Protein AF-A0A183U3I0-F1 (afdb_monomer_lite)

pLDDT: mean 79.1, std 19.17, range [33.31, 98.0]

InterPro domains:
  IPR000560 Histidine phosphatase superfamily, clade-2 [PF00328] (131-152)
  IPR013651 ATP-grasp fold, RimK-type [PF08443] (32-86)
  IPR029033 Histidine phosphatase superfamily [SSF53254] (94-150)
  IPR033379 Histidine acid phosphatase active site [PS00616] (132-146)
  IPR037446 Histidine acid phosphatase, VIP1 family [PTHR12750] (1-153)

Foldseek 3Di:
DKAAALQDDWDKDFDDCVPPVDFDADPVRDGDIHGDDDDPVVSNVSNCLCVVVVANTWDWDWDCDPNDIDTDGTQGHDDDDPDPVRVVVNCVSVVLVVCVVCCVVQVDPDDNDDDPPDDDDDDDDDDDHDDDPDDDDDDDDPDDPPPPPDDDDDDD

Sequence (156 aa):
VYAVGPYYAHAEARKAPGLDGKVERDSHGKEVRYPVILSSKEKTIARKVVIAFGQTVCGFDLLRANGKSYVCDVNGFSFVKTSTKYYEDTAKILGNTILRRLASSMSIPWQIPYQDDDPPLVSTPSGKVMELRCVLAVIRHGDRTPKQKMKVLFNF

Radius of gyration: 19.84 Å; chains: 1; bounding box: 54×40×44 Å

Structure (mmCIF, N/CA/C/O backbone):
data_AF-A0A183U3I0-F1
#
_entry.id   AF-A0A183U3I0-F1
#
loop_
_atom_site.group_PDB
_atom_site.id
_atom_site.type_symbol
_atom_site.label_atom_id
_atom_site.label_alt_id
_atom_site.label_comp_id
_atom_site.label_asym_id
_atom_site.label_entity_id
_atom_site.label_seq_id
_atom_site.pdbx_PDB_ins_code
_atom_site.Cartn_x
_atom_site.Cartn_y
_atom_site.Cartn_z
_atom_site.occupancy
_atom_site.B_iso_or_equiv
_atom_site.auth_seq_id
_atom_site.auth_comp_id
_atom_site.auth_asym_id
_atom_site.auth_atom_id
_atom_site.pdbx_PDB_model_num
ATOM 1 N N . VAL A 1 1 ? -4.677 -0.101 5.153 1.00 97.25 1 VAL A N 1
ATOM 2 C CA . VAL A 1 1 ? -3.386 -0.715 4.755 1.00 97.25 1 VAL A CA 1
ATOM 3 C C . VAL A 1 1 ? -3.079 -0.304 3.328 1.00 97.25 1 VAL A C 1
ATOM 5 O O . VAL A 1 1 ? -4.007 -0.216 2.536 1.00 97.25 1 VAL A O 1
ATOM 8 N N . TYR A 1 2 ? -1.817 -0.021 3.019 1.00 98.00 2 TYR A N 1
ATOM 9 C CA . TYR A 1 2 ? -1.336 0.457 1.724 1.00 98.00 2 TYR A CA 1
ATOM 10 C C . TYR A 1 2 ? -0.149 -0.405 1.291 1.00 98.00 2 TYR A C 1
ATOM 12 O O . TYR A 1 2 ? 0.962 -0.230 1.791 1.00 98.00 2 TYR A O 1
ATOM 20 N N . ALA A 1 3 ? -0.399 -1.368 0.410 1.00 97.56 3 ALA A N 1
ATOM 21 C CA . ALA A 1 3 ? 0.606 -2.296 -0.091 1.00 97.56 3 ALA A CA 1
ATOM 22 C C . ALA A 1 3 ? 1.258 -1.791 -1.385 1.00 97.56 3 ALA A C 1
ATOM 24 O O . ALA A 1 3 ? 0.604 -1.126 -2.195 1.00 97.56 3 ALA A O 1
ATOM 25 N N . VAL A 1 4 ? 2.540 -2.121 -1.564 1.00 97.12 4 VAL A N 1
ATOM 26 C CA . VAL A 1 4 ? 3.321 -1.853 -2.782 1.00 97.12 4 VAL A CA 1
ATOM 27 C C . VAL A 1 4 ? 4.116 -3.110 -3.125 1.00 97.12 4 VAL A C 1
ATOM 29 O O . VAL A 1 4 ? 5.152 -3.403 -2.539 1.00 97.12 4 VAL A O 1
ATOM 32 N N . GLY A 1 5 ? 3.600 -3.896 -4.059 1.00 94.06 5 GLY A N 1
ATOM 33 C CA . GLY A 1 5 ? 4.039 -5.266 -4.270 1.00 94.06 5 GLY A CA 1
ATOM 34 C C . GLY A 1 5 ? 3.620 -6.198 -3.120 1.00 94.06 5 GLY A C 1
ATOM 35 O O . GLY A 1 5 ? 2.992 -5.778 -2.147 1.00 94.06 5 GLY A O 1
ATOM 36 N N . PRO A 1 6 ? 3.938 -7.496 -3.232 1.00 91.62 6 PRO A N 1
ATOM 37 C CA . PRO A 1 6 ? 3.461 -8.515 -2.296 1.00 91.62 6 PRO A CA 1
ATOM 38 C C . PRO A 1 6 ? 4.143 -8.497 -0.918 1.00 91.62 6 PRO A C 1
ATOM 40 O O . PRO A 1 6 ? 3.640 -9.151 -0.005 1.00 91.62 6 PRO A O 1
ATOM 43 N N . TYR A 1 7 ? 5.264 -7.785 -0.759 1.00 90.94 7 TYR A N 1
ATOM 44 C CA . TYR A 1 7 ? 6.128 -7.874 0.431 1.00 90.94 7 TYR A CA 1
ATOM 45 C C . TYR A 1 7 ? 6.260 -6.566 1.221 1.00 90.94 7 TYR A C 1
ATOM 47 O O . TYR A 1 7 ? 6.804 -6.564 2.322 1.00 90.94 7 TYR A O 1
ATOM 55 N N . TYR A 1 8 ? 5.708 -5.461 0.716 1.00 95.31 8 TYR A N 1
ATOM 56 C CA . TYR A 1 8 ? 5.683 -4.185 1.425 1.00 95.31 8 TYR A CA 1
ATOM 57 C C . TYR A 1 8 ? 4.250 -3.753 1.715 1.00 95.31 8 TYR A C 1
ATOM 59 O O . TYR A 1 8 ? 3.397 -3.736 0.825 1.00 95.31 8 TYR A O 1
ATOM 67 N N . ALA A 1 9 ? 3.993 -3.359 2.961 1.00 95.50 9 ALA A N 1
ATOM 68 C CA . ALA A 1 9 ? 2.724 -2.778 3.367 1.00 95.50 9 ALA A CA 1
ATOM 69 C C . ALA A 1 9 ? 2.917 -1.760 4.494 1.00 95.50 9 ALA A C 1
ATOM 71 O O . ALA A 1 9 ? 3.453 -2.082 5.554 1.00 95.50 9 ALA A O 1
ATOM 72 N N . HIS A 1 10 ? 2.407 -0.550 4.275 1.00 96.38 10 HIS A N 1
ATOM 73 C CA . HIS A 1 10 ? 2.279 0.492 5.291 1.00 96.38 10 HIS A CA 1
ATOM 74 C C . HIS A 1 10 ? 0.875 0.460 5.895 1.00 96.38 10 HIS A C 1
ATOM 76 O O . HIS A 1 10 ? -0.117 0.264 5.183 1.00 96.38 10 HIS A O 1
ATOM 82 N N . ALA A 1 11 ? 0.753 0.657 7.205 1.00 96.38 11 ALA A N 1
ATOM 83 C CA . ALA A 1 11 ? -0.540 0.656 7.873 1.00 96.38 11 ALA A CA 1
ATOM 84 C C . ALA A 1 11 ? -0.693 1.841 8.824 1.00 96.38 11 ALA A C 1
ATOM 86 O O . ALA A 1 11 ? 0.207 2.202 9.577 1.00 96.38 11 ALA A O 1
ATOM 87 N N . GLU A 1 12 ? -1.885 2.422 8.774 1.00 95.62 12 GLU A N 1
ATOM 88 C CA . GLU A 1 12 ? -2.321 3.523 9.619 1.00 95.62 12 GLU A CA 1
ATOM 89 C C . GLU A 1 12 ? -3.729 3.187 10.108 1.00 95.62 12 GLU A C 1
ATOM 91 O O . GLU A 1 12 ? -4.557 2.707 9.324 1.00 95.62 12 GLU A O 1
ATOM 96 N N . ALA A 1 13 ? -3.997 3.425 11.386 1.00 93.25 13 ALA A N 1
ATOM 97 C CA . ALA A 1 13 ? -5.329 3.369 11.963 1.00 93.25 13 ALA A CA 1
ATOM 98 C C . ALA A 1 13 ? -5.962 4.760 11.951 1.00 93.25 13 ALA A C 1
ATOM 100 O O . ALA A 1 13 ? -5.277 5.776 12.051 1.00 93.25 13 ALA A O 1
ATOM 101 N N . ARG A 1 14 ? -7.288 4.782 11.876 1.00 91.25 14 ARG A N 1
ATOM 102 C CA . ARG A 1 14 ? -8.128 5.967 12.058 1.00 91.25 14 ARG A CA 1
ATOM 103 C C . ARG A 1 14 ? -9.304 5.594 12.948 1.00 91.25 14 ARG A C 1
ATOM 105 O O . ARG A 1 14 ? -9.679 4.419 12.999 1.00 91.25 14 ARG A O 1
ATOM 112 N N . LYS A 1 15 ? -9.910 6.584 13.601 1.00 85.38 15 LYS A N 1
ATOM 113 C CA . LYS A 1 15 ? -11.150 6.383 14.354 1.00 85.38 15 LYS A CA 1
ATOM 114 C C . LYS A 1 15 ? -12.240 5.823 13.434 1.00 85.38 15 LYS A C 1
ATOM 116 O O . LYS A 1 15 ? -12.440 6.312 12.319 1.00 85.38 15 LYS A O 1
ATOM 121 N N . ALA A 1 16 ? -12.935 4.784 13.892 1.00 80.56 16 ALA A N 1
ATOM 122 C CA . ALA A 1 16 ? -14.031 4.193 13.138 1.00 80.56 16 ALA A CA 1
ATOM 123 C C . ALA A 1 16 ? -15.208 5.188 13.055 1.00 80.56 16 ALA A C 1
ATOM 125 O O . ALA A 1 16 ? -15.657 5.677 14.092 1.00 80.56 16 ALA A O 1
ATOM 126 N N . PRO A 1 17 ? -15.754 5.471 11.857 1.00 72.50 17 PRO A N 1
ATOM 127 C CA . PRO A 1 17 ? -16.841 6.440 11.705 1.00 72.50 17 PRO A CA 1
ATOM 128 C C . PRO A 1 17 ? -18.161 5.973 12.336 1.00 72.50 17 PRO A C 1
ATOM 130 O O . PRO A 1 17 ? -19.006 6.804 12.643 1.00 72.50 17 PRO A O 1
ATOM 133 N N . GLY A 1 18 ? -18.342 4.664 12.542 1.00 65.94 18 GLY A N 1
ATOM 134 C CA . GLY A 1 18 ? -19.574 4.088 13.092 1.00 65.94 18 GLY A CA 1
ATOM 135 C C . GLY A 1 18 ? -19.779 4.284 14.597 1.00 65.94 18 GLY A C 1
ATOM 136 O O . GLY A 1 18 ? -20.814 3.863 15.095 1.00 65.94 18 GLY A O 1
ATOM 137 N N . LEU A 1 19 ? -18.820 4.878 15.321 1.00 66.25 19 LEU A N 1
ATOM 138 C CA . LEU A 1 19 ? -18.946 5.070 16.770 1.00 66.25 19 LEU A CA 1
ATOM 139 C C . LEU A 1 19 ? -19.812 6.292 17.114 1.00 66.25 19 LEU A C 1
ATOM 141 O O . LEU A 1 19 ? -20.727 6.197 17.920 1.00 66.25 19 LEU A O 1
ATOM 145 N N . ASP A 1 20 ? -19.518 7.436 16.496 1.00 75.19 20 ASP A N 1
ATOM 146 C CA . ASP A 1 20 ? -20.191 8.714 16.766 1.00 75.19 20 ASP A CA 1
ATOM 147 C C . ASP A 1 20 ? -20.347 9.603 15.518 1.00 75.19 20 ASP A C 1
ATOM 149 O O . ASP A 1 20 ? -20.774 10.750 15.617 1.00 75.19 20 ASP A O 1
ATOM 153 N N . GLY A 1 21 ? -19.955 9.116 14.333 1.00 76.94 21 GLY A N 1
ATOM 154 C CA . GLY A 1 21 ? -19.974 9.890 13.088 1.00 76.94 21 GLY A CA 1
ATOM 155 C C . GLY A 1 21 ? -18.960 11.042 13.026 1.00 76.94 21 GLY A C 1
ATOM 156 O O . GLY A 1 21 ? -18.852 11.700 11.987 1.00 76.94 21 GLY A O 1
ATOM 157 N N . LYS A 1 22 ? -18.182 11.289 14.089 1.00 79.88 22 LYS A N 1
ATOM 158 C CA . LYS A 1 22 ? -17.280 12.438 14.195 1.00 79.88 22 LYS A CA 1
ATOM 159 C C . LYS A 1 22 ? -15.863 12.048 13.794 1.00 79.88 22 LYS A C 1
ATOM 161 O O . LYS A 1 22 ? -15.162 11.318 14.496 1.00 79.88 22 LYS A O 1
ATOM 166 N N . VAL A 1 23 ? -15.422 12.595 12.661 1.00 83.56 23 VAL A N 1
ATOM 167 C CA . VAL A 1 23 ? -14.031 12.480 12.208 1.00 83.56 23 VAL A CA 1
ATOM 168 C C . VAL A 1 23 ? -13.142 13.290 13.142 1.00 83.56 23 VAL A C 1
ATOM 170 O O . VAL A 1 23 ? -13.300 14.505 13.255 1.00 83.56 23 VAL A O 1
ATOM 173 N N . GLU A 1 24 ? -12.200 12.613 13.784 1.00 85.31 24 GLU A N 1
ATOM 174 C CA . GLU A 1 24 ? -11.180 13.258 14.598 1.00 85.31 24 GLU A CA 1
ATOM 175 C C . GLU A 1 24 ? -10.189 13.997 13.698 1.00 85.31 24 GLU A C 1
ATOM 177 O O . GLU A 1 24 ? -9.707 13.443 12.702 1.00 85.31 24 GLU A O 1
ATOM 182 N N . ARG A 1 25 ? -9.932 15.269 14.015 1.00 89.06 25 ARG A N 1
ATOM 183 C CA . ARG A 1 25 ? -9.064 16.142 13.226 1.00 89.06 25 ARG A CA 1
ATOM 184 C C . ARG A 1 25 ? -7.982 16.771 14.088 1.00 89.06 25 ARG A C 1
ATOM 186 O O . ARG A 1 25 ? -8.244 17.107 15.238 1.00 89.06 25 ARG A O 1
ATOM 193 N N . ASP A 1 26 ? -6.797 16.929 13.511 1.00 88.31 26 ASP A N 1
ATOM 194 C CA . ASP A 1 26 ? -5.701 17.676 14.123 1.00 88.31 26 ASP A CA 1
ATOM 195 C C . ASP A 1 26 ? -5.949 19.198 14.077 1.00 88.31 26 ASP A C 1
ATOM 197 O O . ASP A 1 26 ? -6.936 19.678 13.509 1.00 88.31 26 ASP A O 1
ATOM 201 N N . SER A 1 27 ? -5.028 19.970 14.658 1.00 91.44 27 SER A N 1
ATOM 202 C CA . SER A 1 27 ? -5.051 21.441 14.656 1.00 91.44 27 SER A CA 1
ATOM 203 C C . SER A 1 27 ? -5.027 22.063 13.253 1.00 91.44 27 SER A C 1
ATOM 205 O O . SER A 1 27 ? -5.387 23.227 13.092 1.00 91.44 27 SER A O 1
ATOM 207 N N . HIS A 1 28 ? -4.642 21.300 12.229 1.00 88.31 28 HIS A N 1
ATOM 208 C CA . HIS A 1 28 ? -4.616 21.710 10.826 1.00 88.31 28 HIS A CA 1
ATOM 209 C C . HIS A 1 28 ? -5.835 21.199 10.036 1.00 88.31 28 HIS A C 1
ATOM 211 O O . HIS A 1 28 ? -5.891 21.341 8.812 1.00 88.31 28 HIS A O 1
ATOM 217 N N . GLY A 1 29 ? -6.817 20.585 10.706 1.00 86.12 29 GLY A N 1
ATOM 218 C CA . GLY A 1 29 ? -8.046 20.079 10.102 1.00 86.12 29 GLY A CA 1
ATOM 219 C C . GLY A 1 29 ? -7.894 18.761 9.331 1.00 86.12 29 GLY A C 1
ATOM 220 O O . GLY A 1 29 ? -8.841 18.351 8.646 1.00 86.12 29 GLY A O 1
ATOM 221 N N . LYS A 1 30 ? -6.754 18.066 9.411 1.00 84.81 30 LYS A N 1
ATOM 222 C CA . LYS A 1 30 ? -6.549 16.755 8.767 1.00 84.81 30 LYS A CA 1
ATOM 223 C C . LYS A 1 30 ? -7.083 15.633 9.649 1.00 84.81 30 LYS A C 1
ATOM 225 O O . LYS A 1 30 ? -7.055 15.735 10.865 1.00 84.81 30 LYS A O 1
ATOM 230 N N . GLU A 1 31 ? -7.587 14.565 9.027 1.00 88.38 31 GLU A N 1
ATOM 231 C CA . GLU A 1 31 ? -8.029 13.361 9.751 1.00 88.38 31 GLU A CA 1
ATOM 232 C C . GLU A 1 31 ? -6.850 12.764 10.530 1.00 88.38 31 GLU A C 1
ATOM 234 O O . GLU A 1 31 ? -5.803 12.495 9.936 1.00 88.38 31 GLU A O 1
ATOM 239 N N . VAL A 1 32 ? -7.032 12.550 11.835 1.00 88.81 32 VAL A N 1
ATOM 240 C CA . VAL A 1 32 ? -5.997 11.973 12.700 1.00 88.81 32 VAL A CA 1
ATOM 241 C C . VAL A 1 32 ? -5.763 10.511 12.330 1.00 88.81 32 VAL A C 1
ATOM 243 O O . VAL A 1 32 ? -6.701 9.737 12.114 1.00 88.81 32 VAL A O 1
ATOM 246 N N . ARG A 1 33 ? -4.483 10.138 12.246 1.00 91.75 33 ARG A N 1
ATOM 247 C CA . ARG A 1 33 ? -4.037 8.789 11.907 1.00 91.75 33 ARG A CA 1
ATOM 248 C C . ARG A 1 33 ? -2.915 8.347 12.821 1.00 91.75 33 ARG A C 1
ATOM 250 O O . ARG A 1 33 ? -2.015 9.126 13.119 1.00 91.75 33 ARG A O 1
ATOM 257 N N . TYR A 1 34 ? -2.947 7.078 13.200 1.00 89.44 34 TYR A N 1
ATOM 258 C CA . TYR A 1 34 ? -1.951 6.480 14.081 1.00 89.44 34 TYR A CA 1
ATOM 259 C C . TYR A 1 34 ? -1.158 5.427 13.313 1.00 89.44 34 TYR A C 1
ATOM 261 O O . TYR A 1 34 ? -1.772 4.613 12.617 1.00 89.44 34 TYR A O 1
ATOM 269 N N . PRO A 1 35 ? 0.180 5.409 13.410 1.00 88.12 35 PRO A N 1
ATOM 270 C CA . PRO A 1 35 ? 0.977 4.370 12.774 1.00 88.12 35 PRO A CA 1
ATOM 271 C C . PRO A 1 35 ? 0.606 2.997 13.343 1.00 88.12 35 PRO A C 1
ATOM 273 O O . PRO A 1 35 ? 0.387 2.843 14.545 1.00 88.12 35 PRO A O 1
ATOM 276 N N . VAL A 1 36 ? 0.535 1.988 12.477 1.00 93.25 36 VAL A N 1
ATOM 277 C CA . VAL A 1 36 ? 0.220 0.611 12.865 1.00 93.25 36 VAL A CA 1
ATOM 278 C C . VAL A 1 36 ? 1.286 -0.324 12.328 1.00 93.25 36 VAL A C 1
ATOM 280 O O . VAL A 1 36 ? 1.570 -0.353 11.134 1.00 93.25 36 VAL A O 1
ATOM 283 N N . ILE A 1 37 ? 1.817 -1.167 13.208 1.00 92.12 37 ILE A N 1
ATOM 284 C CA . ILE A 1 37 ? 2.632 -2.306 12.798 1.00 92.12 37 ILE A CA 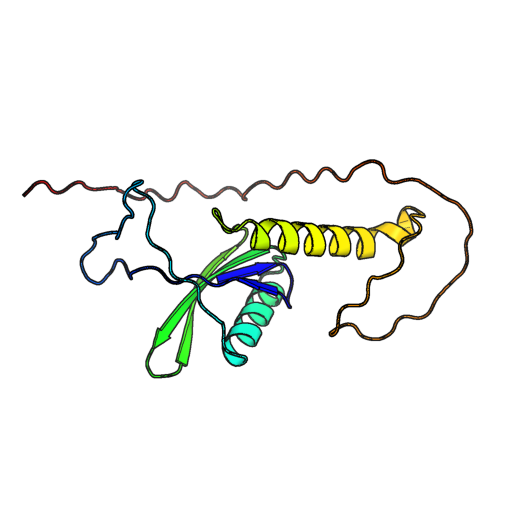1
ATOM 285 C C . ILE A 1 37 ? 1.694 -3.480 12.503 1.00 92.12 37 ILE A C 1
ATOM 287 O O . ILE A 1 37 ? 0.854 -3.859 13.328 1.00 92.12 37 ILE A O 1
ATOM 291 N N . LEU A 1 38 ? 1.815 -4.039 11.299 1.00 91.44 38 LEU A N 1
ATOM 292 C CA . LEU A 1 38 ? 1.105 -5.254 10.911 1.00 91.44 38 LEU A CA 1
ATOM 293 C C . LEU A 1 38 ? 1.776 -6.482 11.527 1.00 91.44 38 LEU A C 1
ATOM 295 O O . LEU A 1 38 ? 2.994 -6.648 11.439 1.00 91.44 38 LEU A O 1
ATOM 299 N N . SER A 1 39 ? 0.965 -7.378 12.080 1.00 91.81 39 SER A N 1
ATOM 300 C CA . SER A 1 39 ? 1.413 -8.713 12.485 1.00 91.81 39 SER A CA 1
ATOM 301 C C . SER A 1 39 ? 1.798 -9.567 11.270 1.00 91.81 39 SER A C 1
ATOM 303 O O . SER A 1 39 ? 1.383 -9.295 10.141 1.00 91.81 39 SER A O 1
ATOM 305 N N . SER A 1 40 ? 2.528 -10.664 11.485 1.00 91.38 40 SER A N 1
ATOM 306 C CA . SER A 1 40 ? 2.900 -11.602 10.411 1.00 91.38 40 SER A CA 1
ATOM 307 C C . SER A 1 40 ? 1.681 -12.166 9.664 1.00 91.38 40 SER A C 1
ATOM 309 O O . SER A 1 40 ? 1.705 -12.317 8.439 1.00 91.38 40 SER A O 1
ATOM 311 N N . LYS A 1 41 ? 0.572 -12.408 10.381 1.00 93.62 41 LYS A N 1
ATOM 312 C CA . LYS A 1 41 ? -0.704 -12.831 9.780 1.00 93.62 41 LYS A CA 1
ATOM 313 C C . LYS A 1 41 ? -1.270 -11.751 8.857 1.00 93.62 41 LYS A C 1
ATOM 315 O O . LYS A 1 41 ? -1.697 -12.053 7.749 1.00 93.62 41 LYS A O 1
ATOM 320 N N . GLU A 1 42 ? -1.226 -10.490 9.270 1.00 97.00 42 GLU A N 1
ATOM 321 C CA . GLU A 1 42 ? -1.744 -9.370 8.475 1.00 97.00 42 GLU A CA 1
ATOM 322 C C . GLU A 1 42 ? -0.853 -9.022 7.283 1.00 97.00 42 GLU A C 1
ATOM 324 O O . GLU A 1 42 ? -1.372 -8.686 6.221 1.00 97.00 42 GLU A O 1
ATOM 329 N N . LYS A 1 43 ? 0.469 -9.177 7.406 1.00 93.81 43 LYS A N 1
ATOM 330 C CA . LYS A 1 43 ? 1.391 -9.104 6.260 1.00 93.81 43 LYS A CA 1
ATOM 331 C C . LYS A 1 43 ? 1.065 -10.184 5.225 1.00 93.81 43 LYS A C 1
ATOM 333 O O . LYS A 1 43 ? 1.006 -9.902 4.032 1.00 93.81 43 LYS A O 1
ATOM 338 N N . THR A 1 44 ? 0.751 -11.398 5.682 1.00 95.38 44 THR A N 1
ATOM 339 C CA . THR A 1 44 ? 0.291 -12.485 4.802 1.00 95.38 44 THR A CA 1
ATOM 340 C C . THR A 1 44 ? -1.042 -12.145 4.126 1.00 95.38 44 THR A C 1
ATOM 342 O O . THR A 1 44 ? -1.218 -12.432 2.943 1.00 95.38 44 THR A O 1
ATOM 345 N N . ILE A 1 45 ? -1.976 -11.505 4.841 1.00 97.69 45 ILE A N 1
ATOM 346 C CA . ILE A 1 45 ? -3.225 -10.988 4.257 1.00 97.69 45 ILE A CA 1
ATOM 347 C C . ILE A 1 45 ? -2.917 -9.945 3.173 1.00 97.69 45 ILE A C 1
ATOM 349 O O . I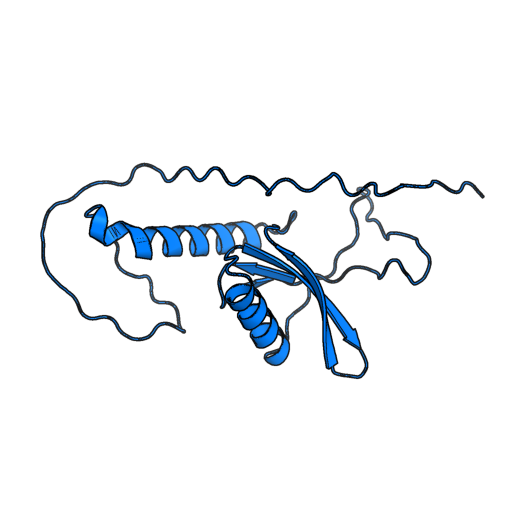LE A 1 45 ? -3.437 -10.067 2.068 1.00 97.69 45 ILE A O 1
ATOM 353 N N . ALA A 1 46 ? -2.041 -8.973 3.447 1.00 97.06 46 ALA A N 1
ATOM 354 C CA . ALA A 1 46 ? -1.649 -7.946 2.479 1.00 97.06 46 ALA A CA 1
ATOM 355 C C . ALA A 1 46 ? -1.074 -8.560 1.194 1.00 97.06 46 ALA A C 1
ATOM 357 O O . ALA A 1 46 ? -1.514 -8.214 0.097 1.00 97.06 46 ALA A O 1
ATOM 358 N N . ARG A 1 47 ? -0.173 -9.542 1.335 1.00 95.38 47 ARG A N 1
ATOM 359 C CA . ARG A 1 47 ? 0.376 -10.319 0.215 1.00 95.38 47 ARG A CA 1
ATOM 360 C C . ARG A 1 47 ? -0.726 -10.974 -0.615 1.00 95.38 47 ARG A C 1
ATOM 362 O O . ARG A 1 47 ? -0.735 -10.846 -1.837 1.00 95.38 47 ARG A O 1
ATOM 369 N N . LYS A 1 48 ? -1.667 -11.661 0.043 1.00 97.00 48 LYS A N 1
ATOM 370 C CA . LYS A 1 48 ? -2.792 -12.330 -0.628 1.00 97.00 48 LYS A CA 1
ATOM 371 C C . LYS A 1 48 ? -3.689 -11.341 -1.371 1.00 97.00 48 LYS A C 1
ATOM 373 O O . LYS A 1 48 ? -4.068 -11.639 -2.494 1.00 97.00 48 LYS A O 1
ATOM 378 N N . VAL A 1 49 ? -3.989 -10.177 -0.790 1.00 97.75 49 VAL A N 1
ATOM 379 C CA . VAL A 1 49 ? -4.797 -9.132 -1.447 1.00 97.75 49 VAL A CA 1
ATOM 380 C C . VAL A 1 49 ? -4.101 -8.617 -2.710 1.00 97.75 49 VAL A C 1
ATOM 382 O O . VAL A 1 49 ? -4.722 -8.577 -3.766 1.00 97.75 49 VAL A O 1
ATOM 385 N N . VAL A 1 50 ? -2.810 -8.280 -2.643 1.00 95.44 50 VAL A N 1
ATOM 386 C CA . VAL A 1 50 ? -2.057 -7.801 -3.818 1.00 95.44 50 VAL A CA 1
ATOM 387 C C . VAL A 1 50 ? -2.061 -8.831 -4.948 1.00 95.44 50 VAL A C 1
ATOM 389 O O . VAL A 1 50 ? -2.350 -8.481 -6.091 1.00 95.44 50 VAL A O 1
ATOM 392 N N . ILE A 1 51 ? -1.784 -10.100 -4.629 1.00 93.50 51 ILE A N 1
ATOM 393 C CA . ILE A 1 51 ? -1.741 -11.186 -5.619 1.00 93.50 51 ILE A CA 1
ATOM 394 C C . ILE A 1 51 ? -3.134 -11.456 -6.197 1.00 93.50 51 ILE A C 1
ATOM 396 O O . ILE A 1 51 ? -3.278 -11.535 -7.412 1.00 93.50 51 ILE A O 1
ATOM 400 N N . ALA A 1 52 ? -4.160 -11.567 -5.349 1.00 96.44 52 ALA A N 1
ATOM 401 C CA . ALA A 1 52 ? -5.513 -11.922 -5.777 1.00 96.44 52 ALA A CA 1
ATOM 402 C C . ALA A 1 52 ? -6.145 -10.862 -6.689 1.00 96.44 52 ALA A C 1
ATOM 404 O O . ALA A 1 52 ? -6.839 -11.210 -7.638 1.00 96.44 52 ALA A O 1
ATOM 405 N N . PHE A 1 53 ? -5.897 -9.577 -6.420 1.00 94.75 53 PHE A N 1
ATOM 406 C CA . PHE A 1 53 ? -6.433 -8.476 -7.227 1.00 94.75 53 PHE A CA 1
ATOM 407 C C . PHE A 1 53 ? -5.503 -8.056 -8.376 1.00 94.75 53 PHE A C 1
ATOM 409 O O . PHE A 1 53 ? -5.879 -7.202 -9.176 1.00 94.75 53 PHE A O 1
ATOM 416 N N . GLY A 1 54 ? -4.284 -8.603 -8.452 1.00 92.50 54 GLY A N 1
ATOM 417 C CA . GLY A 1 54 ? -3.296 -8.236 -9.470 1.00 92.50 54 GLY A CA 1
ATOM 418 C C . GLY A 1 54 ? -2.878 -6.761 -9.430 1.00 92.50 54 GLY A C 1
ATOM 419 O O . GLY A 1 54 ? -2.442 -6.216 -10.442 1.00 92.50 54 GLY A O 1
ATOM 420 N N . GLN A 1 55 ? -3.033 -6.087 -8.284 1.00 93.94 55 GLN A N 1
ATOM 421 C CA . GLN A 1 55 ? -2.746 -4.658 -8.142 1.00 93.94 55 GLN A CA 1
ATOM 422 C C . GLN A 1 55 ? -1.490 -4.433 -7.304 1.00 93.94 55 GLN A C 1
ATOM 424 O O . GLN A 1 55 ? -1.529 -4.554 -6.082 1.00 93.94 55 GLN A O 1
ATOM 429 N N . THR A 1 56 ? -0.383 -4.062 -7.960 1.00 93.56 56 THR A N 1
ATOM 430 C CA . THR A 1 56 ? 0.907 -3.793 -7.299 1.00 93.56 56 THR A CA 1
ATOM 431 C C . THR A 1 56 ? 0.779 -2.726 -6.217 1.00 93.56 56 THR A C 1
ATOM 433 O O . THR A 1 56 ? 1.260 -2.928 -5.112 1.00 93.56 56 THR A O 1
ATOM 436 N N . VAL A 1 57 ? 0.114 -1.606 -6.499 1.00 96.81 57 VAL A N 1
ATOM 437 C CA . VAL A 1 57 ? -0.217 -0.598 -5.484 1.00 96.81 57 VAL A CA 1
ATOM 438 C C . VAL A 1 57 ? -1.666 -0.817 -5.083 1.00 96.81 57 VAL A C 1
ATOM 440 O O . VAL A 1 57 ? -2.559 -0.627 -5.908 1.00 96.81 57 VAL A O 1
ATOM 443 N N . CYS A 1 58 ? -1.907 -1.224 -3.837 1.00 97.25 58 CYS A N 1
ATOM 444 C CA . CYS A 1 58 ? -3.245 -1.603 -3.388 1.00 97.25 58 CYS A CA 1
ATOM 445 C C . CYS A 1 58 ? -3.531 -1.137 -1.958 1.00 97.25 58 CYS A C 1
ATOM 447 O O . CYS A 1 58 ? -2.837 -1.497 -1.006 1.00 97.25 58 CYS A O 1
ATOM 449 N N . GLY A 1 59 ? -4.585 -0.339 -1.805 1.00 97.75 59 GLY A N 1
ATOM 450 C CA . GLY A 1 59 ? -5.162 0.048 -0.529 1.00 97.75 59 GLY A CA 1
ATOM 451 C C . GLY A 1 59 ? -6.329 -0.858 -0.148 1.00 97.75 59 GLY A C 1
ATOM 452 O O . GLY A 1 59 ? -7.194 -1.147 -0.973 1.00 97.75 59 GLY A O 1
ATOM 453 N N . PHE A 1 60 ? -6.394 -1.262 1.115 1.00 97.94 60 PHE A N 1
ATOM 454 C CA . PHE A 1 60 ? -7.514 -2.025 1.670 1.00 97.94 60 PHE A CA 1
ATOM 455 C C . PHE A 1 60 ? -7.699 -1.733 3.164 1.00 97.94 60 PHE A C 1
ATOM 457 O O . PHE A 1 60 ? -6.741 -1.372 3.859 1.00 97.94 60 PHE A O 1
ATOM 464 N N . ASP A 1 61 ? -8.923 -1.896 3.657 1.00 96.88 61 ASP A N 1
ATOM 465 C CA . ASP A 1 61 ? -9.283 -1.683 5.056 1.00 96.88 61 ASP A CA 1
ATOM 466 C C . ASP A 1 61 ? -9.321 -3.018 5.805 1.00 96.88 61 ASP A C 1
ATOM 468 O O . ASP A 1 61 ? -9.770 -4.046 5.289 1.00 96.88 61 ASP A O 1
ATOM 472 N N . LEU A 1 62 ? -8.808 -2.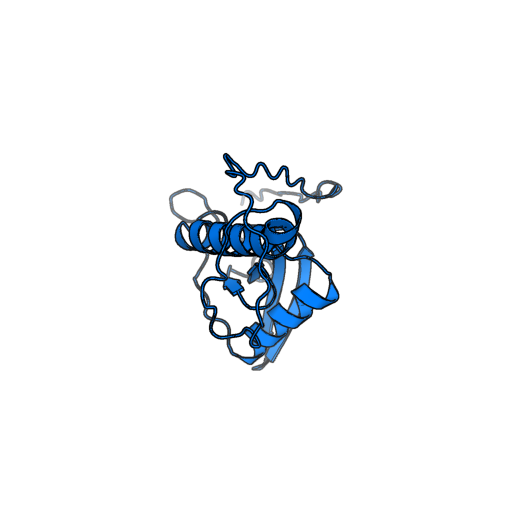990 7.036 1.00 96.44 62 LEU A N 1
ATOM 473 C CA . LEU A 1 62 ? -8.674 -4.152 7.901 1.00 96.44 62 LEU A CA 1
ATOM 474 C C . LEU A 1 62 ? -9.300 -3.838 9.260 1.00 96.44 62 LEU A C 1
ATOM 476 O O . LEU A 1 62 ? -8.958 -2.839 9.891 1.00 96.44 62 LEU A O 1
ATOM 480 N N . LEU A 1 63 ? -10.196 -4.711 9.711 1.00 95.31 63 LEU A N 1
ATOM 481 C CA . LEU A 1 63 ? -10.816 -4.664 11.028 1.00 95.31 63 LEU A CA 1
ATOM 482 C C . LEU A 1 63 ? -10.135 -5.675 11.944 1.00 95.31 63 LEU A C 1
ATOM 484 O O . LEU A 1 63 ? -10.117 -6.871 11.651 1.00 95.31 63 LEU A O 1
ATOM 488 N N . ARG A 1 64 ? -9.586 -5.194 13.060 1.00 95.44 64 ARG A N 1
ATOM 489 C CA . ARG A 1 64 ? -9.095 -6.042 14.150 1.00 95.44 64 ARG A CA 1
ATOM 490 C C . ARG A 1 64 ? -10.228 -6.241 15.153 1.00 95.44 64 ARG A C 1
ATOM 492 O O . ARG A 1 64 ? -10.647 -5.280 15.788 1.00 95.44 64 ARG A O 1
ATOM 499 N N . ALA A 1 65 ? -10.726 -7.466 15.283 1.00 93.12 65 ALA A N 1
ATOM 500 C CA .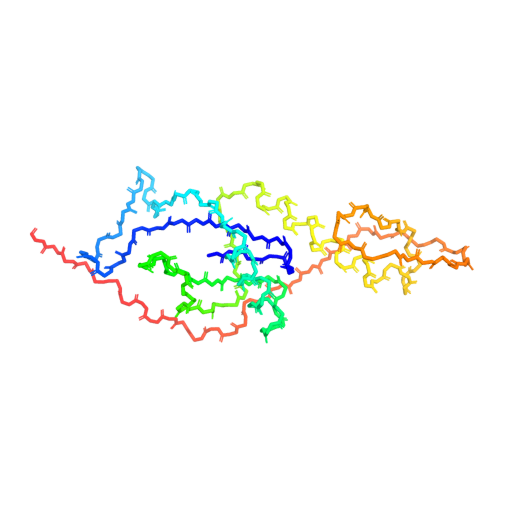 ALA A 1 65 ? -11.821 -7.809 16.187 1.00 93.12 65 ALA A CA 1
ATOM 501 C C . ALA A 1 65 ? -11.648 -9.233 16.724 1.00 93.12 65 ALA A C 1
ATOM 503 O O . ALA A 1 65 ? -11.305 -10.145 15.969 1.00 93.12 65 ALA A O 1
ATOM 504 N N . ASN A 1 66 ? -11.892 -9.432 18.022 1.00 93.94 66 ASN A N 1
ATOM 505 C CA . ASN A 1 66 ? -11.828 -10.742 18.687 1.00 93.94 66 ASN A CA 1
ATOM 506 C C . ASN A 1 66 ? -10.510 -11.499 18.414 1.00 93.94 66 ASN A C 1
ATOM 508 O O . ASN A 1 66 ? -10.514 -12.677 18.058 1.00 93.94 66 ASN A O 1
ATOM 512 N N . GLY A 1 67 ? -9.374 -10.791 18.494 1.00 93.31 67 GLY A N 1
ATOM 513 C CA . GLY A 1 67 ? -8.038 -11.354 18.244 1.00 93.31 67 GLY A CA 1
ATOM 514 C C . GLY A 1 67 ? -7.763 -11.758 16.787 1.00 93.31 67 GLY A C 1
ATOM 515 O O . GLY A 1 67 ? -6.755 -12.407 16.506 1.00 93.31 67 GLY A O 1
ATOM 516 N N . LYS A 1 68 ? -8.650 -11.399 15.855 1.00 94.81 68 LYS A N 1
ATOM 517 C CA . LYS A 1 68 ? -8.558 -11.710 14.425 1.00 94.81 68 LYS A CA 1
ATOM 518 C C . LYS A 1 68 ? -8.556 -10.433 13.589 1.00 94.81 68 LYS A C 1
ATOM 520 O O . LYS A 1 68 ? -8.932 -9.362 14.061 1.00 94.81 68 LYS A O 1
ATOM 525 N N . SER A 1 69 ? -8.152 -10.583 12.333 1.00 97.12 69 SER A N 1
ATOM 526 C CA . SER A 1 69 ? -8.028 -9.504 11.357 1.00 97.12 69 SER A CA 1
ATOM 527 C C . SER A 1 69 ? -8.842 -9.844 10.114 1.00 97.12 69 SER A C 1
ATOM 529 O O . SER A 1 69 ? -8.613 -10.886 9.500 1.00 97.12 69 SER A O 1
ATOM 531 N N . TYR A 1 70 ? -9.773 -8.970 9.743 1.00 97.19 70 TYR A N 1
ATOM 532 C CA . TYR A 1 70 ? -10.703 -9.164 8.632 1.00 97.19 70 TYR A CA 1
ATOM 533 C C . TYR A 1 70 ? -10.532 -8.051 7.605 1.00 97.19 70 TYR A C 1
ATOM 535 O O . TYR A 1 70 ? -10.521 -6.879 7.971 1.00 97.19 70 TYR A O 1
ATOM 543 N N . VAL A 1 71 ? -10.417 -8.399 6.325 1.00 97.44 71 VAL A N 1
ATOM 544 C CA . VAL A 1 71 ? -10.464 -7.407 5.242 1.00 97.44 71 VAL A CA 1
ATOM 545 C C . VAL A 1 71 ? -11.926 -7.064 4.984 1.00 97.44 71 VAL A C 1
ATOM 547 O O . VAL A 1 71 ? -12.717 -7.969 4.734 1.00 97.44 71 VAL A O 1
ATOM 550 N N . CYS A 1 72 ? -12.287 -5.784 5.063 1.00 95.38 72 CYS A N 1
ATOM 551 C CA . CYS A 1 72 ? -13.676 -5.338 4.888 1.00 95.38 72 CYS A CA 1
ATOM 552 C C . CYS A 1 72 ? -13.897 -4.457 3.650 1.00 95.38 72 CYS A C 1
ATOM 554 O O . CYS A 1 72 ? -15.037 -4.281 3.238 1.00 95.38 72 CYS A O 1
ATOM 556 N N . ASP A 1 73 ? -12.835 -3.900 3.063 1.00 95.19 73 ASP A N 1
ATOM 557 C CA . ASP A 1 73 ? -12.903 -3.101 1.834 1.00 95.19 73 ASP A CA 1
ATOM 558 C C . ASP A 1 73 ? -11.577 -3.210 1.071 1.00 95.19 73 ASP A C 1
ATOM 560 O O . ASP A 1 73 ? -10.510 -3.100 1.677 1.00 95.19 73 ASP A O 1
ATOM 564 N N . VAL A 1 74 ? -11.624 -3.398 -0.249 1.00 96.75 74 VAL A N 1
ATOM 565 C CA . VAL A 1 74 ? -10.444 -3.382 -1.128 1.00 96.75 74 VAL A CA 1
ATOM 566 C C . VAL A 1 74 ? -10.623 -2.245 -2.124 1.00 96.75 74 VAL A C 1
ATOM 568 O O . VAL A 1 74 ? -11.437 -2.304 -3.038 1.00 96.75 74 VAL A O 1
ATOM 571 N N . ASN A 1 75 ? -9.841 -1.187 -1.934 1.00 94.00 75 ASN A N 1
ATOM 572 C CA . ASN A 1 75 ? -9.964 0.065 -2.674 1.00 94.00 75 ASN A CA 1
ATOM 573 C C . ASN A 1 75 ? -9.170 0.066 -3.991 1.00 94.00 75 ASN A C 1
ATOM 575 O O . ASN A 1 75 ? -9.376 0.950 -4.829 1.00 94.00 75 ASN A O 1
ATOM 579 N N . GLY A 1 76 ? -8.235 -0.869 -4.151 1.00 93.75 76 GLY A N 1
ATOM 580 C CA . GLY A 1 76 ? -7.301 -0.890 -5.268 1.00 93.75 76 GLY A CA 1
ATOM 581 C C . GLY A 1 76 ? -6.264 0.232 -5.187 1.00 93.75 76 GLY A C 1
ATOM 582 O O . GLY A 1 76 ? -5.834 0.584 -4.088 1.00 93.75 76 GLY A O 1
ATOM 583 N N . PHE A 1 77 ? -5.865 0.817 -6.319 1.00 95.06 77 PHE A N 1
ATOM 584 C CA . PHE A 1 77 ? -4.803 1.832 -6.364 1.00 95.06 77 PHE A CA 1
ATOM 585 C C . PHE A 1 77 ? -5.024 2.986 -5.369 1.00 95.06 77 PHE A C 1
ATOM 587 O O . PHE A 1 77 ? -5.979 3.762 -5.477 1.00 95.06 77 PHE A O 1
ATOM 594 N N . SER A 1 78 ? -4.126 3.105 -4.386 1.00 94.19 78 SER A N 1
ATOM 595 C CA . SER A 1 78 ? -4.181 4.134 -3.348 1.00 94.19 78 SER A CA 1
ATOM 596 C C . SER A 1 78 ? -2.812 4.352 -2.703 1.00 94.19 78 SER A C 1
ATOM 598 O O . SER A 1 78 ? -2.182 3.393 -2.268 1.00 94.19 78 SER A O 1
ATOM 600 N N . PHE A 1 79 ? -2.418 5.618 -2.535 1.00 95.31 79 PHE A N 1
ATOM 601 C CA . PHE A 1 79 ? -1.205 6.012 -1.810 1.00 95.31 79 PHE A CA 1
ATOM 602 C C . PHE A 1 79 ? -1.492 6.570 -0.412 1.00 95.31 79 PHE A C 1
ATOM 604 O O . PHE A 1 79 ? -2.567 7.121 -0.144 1.00 95.31 79 PHE A O 1
ATOM 611 N N . VAL A 1 80 ? -0.493 6.450 0.464 1.00 93.69 80 VAL A N 1
ATOM 612 C CA . VAL A 1 80 ? -0.381 7.224 1.710 1.00 93.69 80 VAL A CA 1
ATOM 613 C C . VAL A 1 80 ? -0.083 8.680 1.350 1.00 93.69 80 VAL A C 1
ATOM 615 O O . VAL A 1 80 ? 0.580 8.935 0.352 1.00 93.69 80 VAL A O 1
ATOM 618 N N . LYS A 1 81 ? -0.587 9.645 2.129 1.00 88.50 81 LYS A N 1
ATOM 619 C CA . LYS A 1 81 ? -0.534 11.081 1.773 1.00 88.50 81 LYS A CA 1
ATOM 620 C C . LYS A 1 81 ? 0.467 11.921 2.567 1.00 88.50 81 LYS A C 1
ATOM 622 O O . LYS A 1 81 ? 0.687 13.081 2.230 1.00 88.50 81 LYS A O 1
ATOM 627 N N . THR A 1 82 ? 1.023 11.396 3.650 1.00 84.69 82 THR A N 1
ATOM 628 C CA . THR A 1 82 ? 1.761 12.213 4.632 1.00 84.69 82 THR A CA 1
ATOM 629 C C . THR A 1 82 ? 3.044 11.553 5.122 1.00 84.69 82 THR A C 1
ATOM 631 O O . THR A 1 82 ? 3.586 11.969 6.138 1.00 84.69 82 THR A O 1
ATOM 634 N N . SER A 1 83 ? 3.537 10.527 4.427 1.00 89.44 83 SER A N 1
ATOM 635 C CA . SER A 1 83 ? 4.717 9.770 4.849 1.00 89.44 83 SER A CA 1
ATOM 636 C C . SER A 1 83 ? 5.814 9.852 3.792 1.00 89.44 83 SER A C 1
ATOM 638 O O . SER A 1 83 ? 5.729 9.189 2.760 1.00 89.44 83 SER A O 1
ATOM 640 N N . THR A 1 84 ? 6.857 10.645 4.062 1.00 92.31 84 THR A N 1
ATOM 641 C CA . THR A 1 84 ? 8.048 10.746 3.197 1.00 92.31 84 THR A CA 1
ATOM 642 C C . THR A 1 84 ? 8.703 9.385 3.001 1.00 92.31 84 THR A C 1
ATOM 644 O O . THR A 1 84 ? 8.959 8.984 1.870 1.00 92.31 84 THR A O 1
ATOM 647 N N . LYS A 1 85 ? 8.846 8.615 4.087 1.00 88.75 85 LYS A N 1
ATOM 648 C CA . LYS A 1 85 ? 9.362 7.246 4.032 1.00 88.75 85 LYS A CA 1
ATOM 649 C C . LYS A 1 85 ? 8.542 6.355 3.096 1.00 88.75 85 LYS A C 1
ATOM 651 O O . LYS A 1 85 ? 9.110 5.593 2.322 1.00 88.75 85 LYS A O 1
ATOM 656 N N . TYR A 1 86 ? 7.212 6.453 3.144 1.00 94.12 86 TYR A N 1
ATOM 657 C CA . TYR A 1 86 ? 6.364 5.693 2.228 1.00 94.12 86 TYR A CA 1
ATOM 658 C C . TYR A 1 86 ? 6.633 6.073 0.771 1.00 94.12 86 TYR A C 1
ATOM 660 O O . TYR A 1 86 ? 6.681 5.187 -0.078 1.00 94.12 86 TYR A O 1
ATOM 668 N N . TYR A 1 87 ? 6.822 7.360 0.468 1.00 93.38 87 TYR A N 1
ATOM 669 C CA . TYR A 1 87 ? 7.134 7.807 -0.890 1.00 93.38 87 TYR A CA 1
ATOM 670 C C . TYR A 1 87 ? 8.466 7.254 -1.388 1.00 93.38 87 TYR A C 1
ATOM 672 O O . TYR A 1 87 ? 8.517 6.719 -2.493 1.00 93.38 87 TYR A O 1
ATOM 680 N N . GLU A 1 88 ? 9.509 7.324 -0.565 1.00 91.62 88 GLU A N 1
ATOM 681 C CA . GLU A 1 88 ? 10.838 6.793 -0.883 1.00 91.62 88 GLU A CA 1
ATOM 682 C C . GLU A 1 88 ? 10.803 5.275 -1.100 1.00 91.62 88 GLU A C 1
ATOM 684 O O . GLU A 1 88 ? 11.250 4.783 -2.140 1.00 91.62 88 GLU A O 1
ATOM 689 N N . ASP A 1 89 ? 10.208 4.533 -0.159 1.00 90.06 89 ASP A N 1
ATOM 690 C CA . ASP A 1 89 ? 10.072 3.077 -0.241 1.00 90.06 89 ASP A CA 1
ATOM 691 C C . ASP A 1 89 ? 9.273 2.680 -1.495 1.00 90.06 89 ASP A C 1
ATOM 693 O O . ASP A 1 89 ? 9.686 1.809 -2.262 1.00 90.06 89 ASP A O 1
ATOM 697 N N . THR A 1 90 ? 8.148 3.356 -1.745 1.00 94.50 90 THR A N 1
ATOM 698 C CA . THR A 1 90 ? 7.277 3.100 -2.900 1.00 94.50 90 THR A CA 1
ATOM 699 C C . THR A 1 90 ? 8.000 3.368 -4.214 1.00 94.50 90 THR A C 1
ATOM 701 O O . THR A 1 90 ? 7.965 2.524 -5.110 1.00 94.50 90 THR A O 1
ATOM 704 N N . ALA A 1 91 ? 8.672 4.516 -4.339 1.00 91.31 91 ALA A N 1
ATOM 705 C CA . ALA A 1 91 ? 9.418 4.878 -5.540 1.00 91.31 91 ALA A CA 1
ATOM 706 C C . ALA A 1 91 ? 10.521 3.854 -5.832 1.00 91.31 91 ALA A C 1
ATOM 708 O O . ALA A 1 91 ? 10.654 3.399 -6.970 1.00 91.31 91 ALA A O 1
ATOM 709 N N . LYS A 1 92 ? 11.251 3.419 -4.798 1.00 88.75 92 LYS A N 1
ATOM 710 C CA . LYS A 1 92 ? 12.286 2.388 -4.914 1.00 88.75 92 LYS A CA 1
ATOM 711 C C . LYS A 1 92 ? 11.708 1.041 -5.352 1.00 88.75 92 LYS A C 1
ATOM 713 O O . LYS A 1 92 ? 12.236 0.425 -6.275 1.00 88.75 92 LYS A O 1
ATOM 718 N N . ILE A 1 93 ? 10.618 0.584 -4.731 1.00 90.75 93 ILE A N 1
ATOM 719 C CA . ILE A 1 93 ? 9.980 -0.700 -5.068 1.00 90.75 93 ILE A CA 1
ATOM 720 C C . ILE A 1 93 ? 9.451 -0.684 -6.504 1.00 90.75 93 ILE A C 1
ATOM 722 O O . ILE A 1 93 ? 9.710 -1.620 -7.264 1.00 90.75 93 ILE A O 1
ATOM 726 N N . LEU A 1 94 ? 8.733 0.370 -6.900 1.00 92.38 94 LEU A N 1
ATOM 727 C CA . LEU A 1 94 ? 8.184 0.486 -8.251 1.00 92.38 94 LEU A CA 1
ATOM 728 C C . LEU A 1 94 ? 9.295 0.613 -9.297 1.00 92.38 94 LEU A C 1
ATOM 730 O O . LEU A 1 94 ? 9.255 -0.096 -10.301 1.00 92.38 94 LEU A O 1
ATOM 734 N N . GLY A 1 95 ? 10.313 1.438 -9.040 1.00 89.62 95 GLY A N 1
ATOM 735 C CA . GLY A 1 95 ? 11.479 1.578 -9.911 1.00 89.62 95 GLY A CA 1
ATOM 736 C C . GLY A 1 95 ? 12.191 0.243 -10.133 1.00 89.62 95 GLY A C 1
ATOM 737 O O . GLY A 1 95 ? 12.387 -0.165 -11.276 1.00 89.62 95 GLY A O 1
ATOM 738 N N . ASN A 1 96 ? 12.474 -0.498 -9.058 1.00 86.38 96 ASN A N 1
ATOM 739 C CA . ASN A 1 96 ? 13.067 -1.834 -9.146 1.00 86.38 96 ASN A CA 1
ATOM 740 C C . ASN A 1 96 ? 12.159 -2.831 -9.874 1.00 86.38 96 ASN A C 1
ATOM 742 O O . ASN A 1 96 ? 12.652 -3.663 -10.626 1.00 86.38 96 ASN A O 1
ATOM 746 N N . THR A 1 97 ? 10.840 -2.755 -9.683 1.00 87.69 97 THR A N 1
ATOM 747 C CA . THR A 1 97 ? 9.882 -3.630 -10.381 1.00 87.69 97 THR A CA 1
ATOM 748 C C . THR A 1 97 ? 9.913 -3.390 -11.891 1.00 87.69 97 THR A C 1
ATOM 750 O O . THR A 1 97 ? 9.958 -4.341 -12.671 1.00 87.69 97 THR A O 1
ATOM 753 N N . ILE A 1 98 ? 9.931 -2.122 -12.310 1.00 88.31 98 ILE A N 1
ATOM 754 C CA . ILE A 1 98 ? 10.008 -1.729 -13.721 1.00 88.31 98 ILE A CA 1
ATOM 755 C C . ILE A 1 98 ? 11.348 -2.161 -14.319 1.00 88.31 98 ILE A C 1
ATOM 757 O O . ILE A 1 98 ? 11.368 -2.813 -15.363 1.00 88.31 98 ILE A O 1
ATOM 761 N N . LEU A 1 99 ? 12.463 -1.859 -13.646 1.00 86.19 99 LEU A N 1
ATOM 762 C CA . LEU A 1 99 ? 13.802 -2.227 -14.108 1.00 86.19 99 LEU A CA 1
ATOM 763 C C . LEU A 1 99 ? 13.963 -3.744 -14.206 1.00 86.19 99 LEU A C 1
ATOM 765 O O . LEU A 1 99 ? 14.415 -4.235 -15.232 1.00 86.19 99 LEU A O 1
ATOM 769 N N . ARG A 1 100 ? 13.483 -4.510 -13.224 1.00 84.12 100 ARG A N 1
ATOM 770 C CA . ARG A 1 100 ? 13.488 -5.978 -13.280 1.00 84.12 100 ARG A CA 1
ATOM 771 C C . ARG A 1 100 ? 12.749 -6.521 -14.504 1.00 84.12 100 ARG A C 1
ATOM 773 O O . ARG A 1 100 ? 13.151 -7.540 -15.055 1.00 84.12 100 ARG A O 1
ATOM 780 N N . ARG A 1 101 ? 11.677 -5.851 -14.942 1.00 86.38 101 ARG A N 1
ATOM 781 C CA . ARG A 1 101 ? 10.899 -6.260 -16.119 1.00 86.38 101 ARG A CA 1
ATOM 782 C C . ARG A 1 101 ? 11.529 -5.817 -17.439 1.00 86.38 101 ARG A C 1
ATOM 784 O O . ARG A 1 101 ? 11.442 -6.561 -18.410 1.00 86.38 101 ARG A O 1
ATOM 791 N N . LEU A 1 102 ? 12.109 -4.618 -17.488 1.00 86.19 102 LEU A N 1
ATOM 792 C CA . LEU A 1 102 ? 12.507 -3.969 -18.741 1.00 86.19 102 LEU A CA 1
ATOM 793 C C . LEU A 1 102 ? 14.015 -3.970 -19.004 1.00 86.19 102 LEU A C 1
ATOM 795 O O . LEU A 1 102 ? 14.409 -3.888 -20.167 1.00 86.19 102 LEU A O 1
ATOM 799 N N . ALA A 1 103 ? 14.862 -4.089 -17.978 1.00 84.06 103 ALA A N 1
ATOM 800 C CA . ALA A 1 103 ? 16.301 -3.861 -18.105 1.00 84.06 103 ALA A CA 1
ATOM 801 C C . ALA A 1 103 ? 16.955 -4.758 -19.159 1.00 84.06 103 ALA A C 1
ATOM 803 O O . ALA A 1 103 ? 17.699 -4.259 -19.998 1.00 84.06 103 ALA A O 1
ATOM 804 N N . SER A 1 104 ? 16.609 -6.050 -19.186 1.00 80.06 104 SER A N 1
ATOM 805 C CA . SER A 1 104 ? 17.115 -6.977 -20.205 1.00 80.06 104 SER A CA 1
ATOM 806 C C . SER A 1 104 ? 16.667 -6.575 -21.616 1.00 80.06 104 SER A C 1
ATOM 808 O O . SER A 1 104 ? 17.505 -6.413 -22.498 1.00 80.06 104 SER A O 1
ATOM 810 N N . SER A 1 105 ? 15.368 -6.316 -21.818 1.00 84.31 105 SER A N 1
ATOM 811 C CA . SER A 1 105 ? 14.824 -5.933 -23.133 1.00 84.31 105 SER A CA 1
ATOM 812 C C . SER A 1 105 ? 15.375 -4.609 -23.665 1.00 84.31 105 SER A C 1
ATOM 814 O O . SER A 1 105 ? 15.477 -4.415 -24.871 1.00 84.31 105 SER A O 1
ATOM 816 N N . MET A 1 106 ? 15.753 -3.703 -22.763 1.00 84.19 106 MET A N 1
ATOM 817 C CA . MET A 1 106 ? 16.257 -2.376 -23.099 1.00 84.19 106 MET A CA 1
ATOM 818 C C . MET A 1 106 ? 17.787 -2.289 -23.041 1.00 84.19 106 MET A C 1
ATOM 820 O O . MET A 1 106 ? 18.329 -1.204 -23.226 1.00 84.19 106 MET A O 1
ATOM 824 N N . SER A 1 107 ? 18.489 -3.403 -22.789 1.00 84.94 107 SER A N 1
ATOM 825 C CA . SER A 1 107 ? 19.950 -3.429 -22.603 1.00 84.94 107 SER A CA 1
ATOM 826 C C . SER A 1 107 ? 20.446 -2.417 -21.556 1.00 84.94 107 SER A C 1
ATOM 828 O O . SER A 1 107 ? 21.503 -1.802 -21.704 1.00 84.94 107 SER A O 1
ATOM 830 N N . ILE A 1 108 ? 19.658 -2.221 -20.494 1.00 79.00 108 ILE A N 1
ATOM 831 C CA . ILE A 1 108 ? 20.026 -1.372 -19.361 1.00 79.00 108 ILE A CA 1
ATOM 832 C C . ILE A 1 108 ? 20.915 -2.214 -18.436 1.00 79.00 108 ILE A C 1
ATOM 834 O O . ILE A 1 108 ? 20.470 -3.273 -17.979 1.00 79.00 108 ILE A O 1
ATOM 838 N N . PRO A 1 109 ? 22.144 -1.766 -18.121 1.00 79.44 109 PRO A N 1
ATOM 839 C CA . PRO A 1 109 ? 23.016 -2.451 -17.177 1.00 79.44 109 PRO A CA 1
ATOM 840 C C . PRO A 1 109 ? 22.477 -2.254 -15.756 1.00 79.44 109 PRO A C 1
ATOM 842 O O . PRO A 1 109 ? 22.849 -1.323 -15.047 1.00 79.44 109 PRO A O 1
ATOM 845 N N . TRP A 1 110 ? 21.553 -3.121 -15.350 1.00 77.12 110 TRP A N 1
ATOM 846 C CA . TRP A 1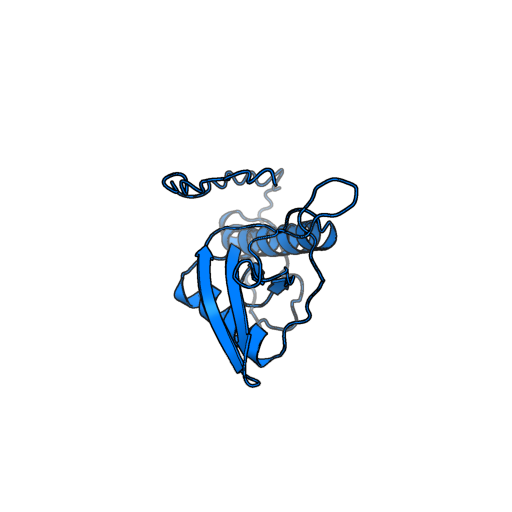 110 ? 20.960 -3.115 -14.019 1.00 77.12 110 TRP A CA 1
ATOM 847 C C . TRP A 1 110 ? 21.277 -4.425 -13.307 1.00 77.12 110 TRP A C 1
ATOM 849 O O . TRP A 1 110 ? 20.915 -5.505 -13.774 1.00 77.12 110 TRP A O 1
ATOM 859 N N . GLN A 1 111 ? 21.957 -4.323 -12.169 1.00 70.44 111 GLN A N 1
ATOM 860 C CA . GLN A 1 111 ? 22.127 -5.441 -11.249 1.00 70.44 111 GLN A CA 1
ATOM 861 C C . GLN A 1 111 ? 20.958 -5.439 -10.272 1.00 70.44 111 GLN A C 1
ATOM 863 O O . GLN A 1 111 ? 20.615 -4.388 -9.735 1.00 70.44 111 GLN A O 1
ATOM 868 N N . ILE A 1 112 ? 20.358 -6.609 -10.046 1.00 64.50 112 ILE A N 1
ATOM 869 C CA . ILE A 1 112 ? 19.281 -6.773 -9.068 1.00 64.50 112 ILE A CA 1
ATOM 870 C C . ILE A 1 112 ? 19.842 -6.366 -7.695 1.00 64.50 112 ILE A C 1
ATOM 872 O O . ILE A 1 112 ? 20.735 -7.053 -7.193 1.00 64.50 112 ILE A O 1
ATOM 876 N N . PRO A 1 113 ? 19.367 -5.272 -7.070 1.00 65.06 113 PRO A N 1
ATOM 877 C CA . PRO A 1 113 ? 19.732 -4.983 -5.699 1.00 65.06 113 PRO A CA 1
ATOM 878 C C . PRO A 1 113 ? 19.128 -6.079 -4.827 1.00 65.06 113 PRO A C 1
ATOM 880 O O . PRO A 1 113 ? 17.939 -6.379 -4.944 1.00 65.06 113 PRO A O 1
ATOM 883 N N . TYR A 1 114 ? 19.958 -6.681 -3.980 1.00 49.34 114 TYR A N 1
ATOM 884 C CA . TYR A 1 114 ? 19.557 -7.733 -3.053 1.00 49.34 114 TYR A CA 1
ATOM 885 C C . TYR A 1 114 ? 18.308 -7.311 -2.254 1.00 49.34 114 TYR A C 1
ATOM 887 O O . TYR A 1 114 ? 18.277 -6.244 -1.634 1.00 49.34 114 TYR A O 1
ATOM 895 N N . GLN A 1 115 ? 17.261 -8.134 -2.322 1.00 54.16 115 GLN A N 1
ATOM 896 C CA . GLN A 1 115 ? 16.064 -8.067 -1.486 1.00 54.16 115 GLN A CA 1
ATOM 897 C C . GLN A 1 115 ? 15.980 -9.417 -0.766 1.00 54.16 115 GLN A C 1
ATOM 899 O O . GLN A 1 115 ? 16.061 -10.443 -1.436 1.00 54.16 115 GLN A O 1
ATOM 904 N N . ASP A 1 116 ? 15.829 -9.419 0.562 1.00 45.25 116 ASP A N 1
ATOM 905 C CA . ASP A 1 116 ? 15.916 -10.617 1.425 1.00 45.25 116 ASP A CA 1
ATOM 906 C C . ASP A 1 116 ? 14.958 -11.780 1.056 1.00 45.25 116 ASP A C 1
ATOM 908 O O . ASP A 1 116 ? 15.113 -12.881 1.575 1.00 45.25 116 ASP A O 1
ATOM 912 N N . ASP A 1 117 ? 13.993 -11.565 0.151 1.00 48.47 117 ASP A N 1
ATOM 913 C CA . ASP A 1 117 ? 12.914 -12.507 -0.189 1.00 48.47 117 ASP A CA 1
ATOM 914 C C . ASP A 1 117 ? 12.954 -13.068 -1.639 1.00 48.47 117 ASP A C 1
ATOM 916 O O . ASP A 1 117 ? 12.000 -13.729 -2.062 1.00 48.47 117 ASP A O 1
ATOM 920 N N . ASP A 1 118 ? 14.007 -12.825 -2.433 1.00 45.06 118 ASP A N 1
ATOM 921 C CA . ASP A 1 118 ? 14.085 -13.308 -3.831 1.00 45.06 118 ASP A CA 1
ATOM 922 C C . ASP A 1 118 ? 14.823 -14.670 -3.980 1.00 45.06 118 ASP A C 1
ATOM 924 O O . ASP A 1 118 ? 15.900 -14.852 -3.409 1.00 45.06 118 ASP A O 1
ATOM 928 N N . PRO A 1 119 ? 14.317 -15.629 -4.794 1.00 40.34 119 PRO A N 1
ATOM 929 C CA . PRO A 1 119 ? 15.066 -16.832 -5.187 1.00 40.34 119 PRO A CA 1
ATOM 930 C C . PRO A 1 119 ? 16.236 -16.500 -6.146 1.00 40.34 119 PRO A C 1
ATOM 932 O O . PRO A 1 119 ? 16.161 -15.513 -6.884 1.00 40.34 119 PRO A O 1
ATOM 935 N N . PRO A 1 120 ? 17.316 -17.310 -6.181 1.00 33.31 120 PRO A N 1
ATOM 936 C CA . PRO A 1 120 ? 18.550 -16.961 -6.889 1.00 33.31 120 PRO A CA 1
ATOM 937 C C . PRO A 1 120 ? 18.389 -17.028 -8.418 1.00 33.31 120 PRO A C 1
ATOM 939 O O . PRO A 1 120 ? 17.733 -17.927 -8.944 1.00 33.31 120 PRO A O 1
ATOM 942 N N . LEU A 1 121 ? 19.024 -16.096 -9.138 1.00 47.53 121 LEU A N 1
ATOM 943 C CA . LEU A 1 121 ? 18.990 -15.985 -10.606 1.00 47.53 121 LEU A CA 1
ATOM 944 C C . LEU A 1 121 ? 20.397 -16.106 -11.222 1.00 47.53 121 LEU A C 1
ATOM 946 O O . LEU A 1 121 ? 21.366 -15.587 -10.673 1.00 47.53 121 LEU A O 1
ATOM 950 N N . VAL A 1 122 ? 20.481 -16.788 -12.372 1.00 44.47 122 VAL A N 1
ATOM 951 C CA . VAL A 1 122 ? 21.708 -17.144 -13.123 1.00 44.47 122 VAL A CA 1
ATOM 952 C C . VAL A 1 122 ? 21.863 -16.243 -14.368 1.00 44.47 122 VAL A C 1
ATOM 954 O O . VAL A 1 122 ? 20.863 -15.819 -14.944 1.00 44.47 122 VAL A O 1
ATOM 957 N N . SER A 1 123 ? 23.098 -15.928 -14.778 1.00 42.38 123 SER A N 1
ATOM 958 C CA . SER A 1 123 ? 23.468 -14.834 -15.708 1.00 42.38 123 SER A CA 1
ATOM 959 C C . SER A 1 123 ? 23.668 -15.233 -17.187 1.00 42.38 123 SER A C 1
ATOM 961 O O . SER A 1 123 ? 24.054 -16.362 -17.474 1.00 42.38 123 SER A O 1
ATOM 963 N N . THR A 1 124 ? 23.547 -14.264 -18.120 1.00 50.34 124 THR A N 1
ATOM 964 C CA . THR A 1 124 ? 24.017 -14.366 -19.531 1.00 50.34 124 THR A CA 1
ATOM 965 C C . THR A 1 124 ? 24.617 -13.054 -20.095 1.00 50.34 124 THR A C 1
ATOM 967 O O . THR A 1 124 ? 24.270 -11.979 -19.601 1.00 50.34 124 THR A O 1
ATOM 970 N N . PRO A 1 125 ? 25.478 -13.111 -21.144 1.00 47.66 125 PRO A N 1
ATOM 971 C CA . PRO A 1 125 ? 26.388 -12.032 -21.570 1.00 47.66 125 PRO A CA 1
ATOM 972 C C . PRO A 1 125 ? 26.001 -11.378 -22.922 1.00 47.66 125 PRO A C 1
ATOM 974 O O . PRO A 1 125 ? 25.875 -12.087 -23.914 1.00 47.66 125 PRO A O 1
ATOM 977 N N . SER A 1 126 ? 25.836 -10.042 -23.025 1.00 59.59 126 SER A N 1
ATOM 978 C CA . SER A 1 126 ? 25.520 -9.416 -24.342 1.00 59.59 126 SER A CA 1
ATOM 979 C C . SER A 1 126 ? 25.953 -7.950 -24.617 1.00 59.59 126 SER A C 1
ATOM 981 O O . SER A 1 126 ? 25.684 -7.448 -25.704 1.00 59.59 126 SER A O 1
ATOM 983 N N . GLY A 1 127 ? 26.658 -7.240 -23.733 1.00 55.91 127 GLY A N 1
ATOM 984 C CA . GLY A 1 127 ? 27.594 -6.170 -24.152 1.00 55.91 127 GLY A CA 1
ATOM 985 C C . GLY A 1 127 ? 27.154 -4.993 -25.065 1.00 55.91 127 GLY A C 1
ATOM 986 O O . GLY A 1 127 ? 28.010 -4.478 -25.780 1.00 55.91 127 GLY A O 1
ATOM 987 N N . LYS A 1 128 ? 25.908 -4.492 -25.049 1.00 46.16 128 LYS A N 1
ATOM 988 C CA . LYS A 1 128 ? 25.575 -3.151 -25.602 1.00 46.16 128 LYS A CA 1
ATOM 989 C C . LYS A 1 128 ? 24.912 -2.273 -24.540 1.00 46.16 128 LYS A C 1
ATOM 991 O O . LYS A 1 128 ? 24.053 -2.752 -23.812 1.00 46.16 128 LYS A O 1
ATOM 996 N N . VAL A 1 129 ? 25.331 -1.007 -24.448 1.00 47.97 129 VAL A N 1
ATOM 997 C CA . VAL A 1 129 ? 24.946 -0.076 -23.371 1.00 47.97 129 VAL A CA 1
ATOM 998 C C . VAL A 1 129 ? 23.939 0.950 -23.894 1.00 47.97 129 VAL A C 1
ATOM 1000 O O . VAL A 1 129 ? 24.267 1.737 -24.779 1.00 47.97 129 VAL A O 1
ATOM 1003 N N . MET A 1 130 ? 22.729 0.959 -23.332 1.00 45.00 130 MET A N 1
ATOM 1004 C CA . MET A 1 130 ? 21.782 2.076 -23.432 1.00 45.00 130 MET A CA 1
ATOM 1005 C C . MET A 1 130 ? 21.617 2.742 -22.060 1.00 45.00 130 MET A C 1
ATOM 1007 O O . MET A 1 130 ? 21.600 2.063 -21.033 1.00 45.00 130 MET A O 1
ATOM 1011 N N . GLU A 1 131 ? 21.499 4.074 -22.037 1.00 45.66 131 GLU A N 1
ATOM 1012 C CA . GLU A 1 131 ? 21.361 4.868 -20.807 1.00 45.66 131 GLU A CA 1
ATOM 1013 C C . GLU A 1 131 ? 19.905 5.328 -20.614 1.00 45.66 131 GLU A C 1
ATOM 1015 O O . GLU A 1 131 ? 19.376 6.134 -21.383 1.00 45.66 131 GLU A O 1
ATOM 1020 N N . LEU A 1 132 ? 19.242 4.821 -19.571 1.00 49.25 132 LEU A N 1
ATOM 1021 C CA . LEU A 1 132 ? 17.898 5.247 -19.177 1.00 49.25 132 LEU A CA 1
ATOM 1022 C C . LEU A 1 132 ? 17.952 6.649 -18.546 1.00 49.25 132 LEU A C 1
ATOM 1024 O O . LEU A 1 132 ? 18.484 6.812 -17.453 1.00 49.25 132 LEU A O 1
ATOM 1028 N N . ARG A 1 133 ? 17.361 7.652 -19.207 1.00 53.72 133 ARG A N 1
ATOM 1029 C CA . ARG A 1 133 ? 17.337 9.046 -18.716 1.00 53.72 133 ARG A CA 1
ATOM 1030 C C . ARG A 1 133 ? 16.238 9.316 -17.685 1.00 53.72 133 ARG A C 1
ATOM 1032 O O . ARG A 1 133 ? 16.488 9.987 -16.691 1.00 53.72 133 ARG A O 1
ATOM 1039 N N . CYS A 1 134 ? 15.021 8.821 -17.913 1.00 44.81 134 CYS A N 1
ATOM 1040 C CA . CYS A 1 134 ? 13.918 8.914 -16.953 1.00 44.81 134 CYS A CA 1
ATOM 1041 C C . CYS A 1 134 ? 12.845 7.850 -17.232 1.00 44.81 134 CYS A C 1
ATOM 1043 O O . CYS A 1 134 ? 12.694 7.390 -18.363 1.00 44.81 134 CYS A O 1
ATOM 1045 N N . VAL A 1 135 ? 12.089 7.470 -16.198 1.00 56.91 135 VAL A N 1
ATOM 1046 C CA . VAL A 1 135 ? 10.854 6.682 -16.323 1.00 56.91 135 VAL A CA 1
ATOM 1047 C C . VAL A 1 135 ? 9.692 7.603 -15.978 1.00 56.91 135 VAL A C 1
ATOM 1049 O O . VAL A 1 135 ? 9.582 8.060 -14.842 1.00 56.91 135 VAL A O 1
ATOM 1052 N N . LEU A 1 136 ? 8.822 7.870 -16.950 1.00 63.12 136 LEU A N 1
ATOM 1053 C CA . LEU A 1 136 ? 7.591 8.630 -16.750 1.00 63.12 136 LEU A CA 1
ATOM 1054 C C . LEU A 1 136 ? 6.419 7.649 -16.694 1.00 63.12 136 LEU A C 1
ATOM 1056 O O . LEU A 1 136 ? 6.051 7.053 -17.704 1.00 63.12 136 LEU A O 1
ATOM 1060 N N . ALA A 1 137 ? 5.843 7.465 -15.508 1.00 64.62 137 ALA A N 1
ATOM 1061 C CA . ALA A 1 137 ? 4.650 6.649 -15.319 1.00 64.62 137 ALA A CA 1
ATOM 1062 C C . ALA A 1 137 ? 3.440 7.556 -15.068 1.00 64.62 137 ALA A C 1
ATOM 1064 O O . ALA A 1 137 ? 3.336 8.191 -14.019 1.00 64.62 137 ALA A O 1
ATOM 1065 N N . VAL A 1 138 ? 2.508 7.601 -16.022 1.00 64.06 138 VAL A N 1
ATOM 1066 C CA . VAL A 1 138 ? 1.204 8.245 -15.830 1.00 64.06 138 VAL A CA 1
ATOM 1067 C C . VAL A 1 138 ? 0.244 7.195 -15.294 1.00 64.06 138 VAL A C 1
ATOM 1069 O O . VAL A 1 138 ? -0.190 6.304 -16.022 1.00 64.06 138 VAL A O 1
ATOM 1072 N N . ILE A 1 139 ? -0.076 7.286 -14.006 1.00 64.81 139 ILE A N 1
ATOM 1073 C CA . ILE A 1 139 ? -1.014 6.370 -13.364 1.00 64.81 139 ILE A CA 1
ATOM 1074 C C . ILE A 1 139 ? -2.305 7.125 -13.085 1.00 64.81 139 ILE A C 1
ATOM 1076 O O . ILE A 1 139 ? -2.353 8.008 -12.230 1.00 64.81 139 ILE A O 1
ATOM 1080 N N . ARG A 1 140 ? -3.362 6.764 -13.812 1.00 55.94 140 ARG A N 1
ATOM 1081 C CA . ARG A 1 140 ? -4.713 7.240 -13.522 1.00 55.94 140 ARG A CA 1
ATOM 1082 C C . ARG A 1 140 ? -5.387 6.307 -12.531 1.00 55.94 140 ARG A C 1
ATOM 1084 O O . ARG A 1 140 ? -5.306 5.085 -12.642 1.00 55.94 140 ARG A O 1
ATOM 1091 N N . HIS A 1 141 ? -6.085 6.897 -11.575 1.00 54.88 141 HIS A N 1
ATOM 1092 C CA . HIS A 1 141 ? -7.067 6.175 -10.784 1.00 54.88 141 HIS A CA 1
ATOM 1093 C C . HIS A 1 141 ? -8.180 5.745 -11.747 1.00 54.88 141 HIS A C 1
ATOM 1095 O O . HIS A 1 141 ? -8.762 6.609 -12.396 1.00 54.88 141 HIS A O 1
ATOM 1101 N N . GLY A 1 142 ? -8.390 4.436 -11.940 1.00 52.53 142 GLY A N 1
ATOM 1102 C CA . GLY A 1 142 ? -9.446 3.943 -12.835 1.00 52.53 142 GLY A CA 1
ATOM 1103 C C . GLY A 1 142 ? -10.789 4.558 -12.448 1.00 52.53 142 GLY A C 1
ATOM 1104 O O . GLY A 1 142 ? -11.019 4.732 -11.251 1.00 52.53 142 GLY A O 1
ATOM 1105 N N . ASP A 1 143 ? -11.607 4.915 -13.445 1.00 53.97 143 ASP A N 1
ATOM 1106 C CA . ASP A 1 143 ? -12.841 5.697 -13.307 1.00 53.97 143 ASP A CA 1
ATOM 1107 C C . ASP A 1 143 ? -13.689 5.221 -12.122 1.00 53.97 143 ASP A C 1
ATOM 1109 O O . ASP A 1 143 ? -14.521 4.320 -12.223 1.00 53.97 143 ASP A O 1
ATOM 1113 N N . ARG A 1 144 ? -13.473 5.832 -10.953 1.00 53.62 144 ARG A N 1
ATOM 1114 C CA . ARG A 1 144 ? -14.423 5.728 -9.861 1.00 53.62 144 ARG A CA 1
ATOM 1115 C C . ARG A 1 144 ? -15.540 6.681 -10.228 1.00 53.62 144 ARG A C 1
ATOM 1117 O O . ARG A 1 144 ? -15.314 7.889 -10.276 1.00 53.62 144 ARG A O 1
ATOM 1124 N N . THR A 1 145 ? -16.752 6.162 -10.404 1.00 53.81 145 THR A N 1
ATOM 1125 C CA . THR A 1 145 ? -17.950 6.979 -10.200 1.00 53.81 145 THR A CA 1
ATOM 1126 C C . THR A 1 145 ? -17.736 7.723 -8.878 1.00 53.81 145 THR A C 1
ATOM 1128 O O . THR A 1 145 ? -17.409 7.059 -7.882 1.00 53.81 145 THR A O 1
ATOM 1131 N N . PRO A 1 146 ? -17.796 9.068 -8.841 1.00 49.81 146 PRO A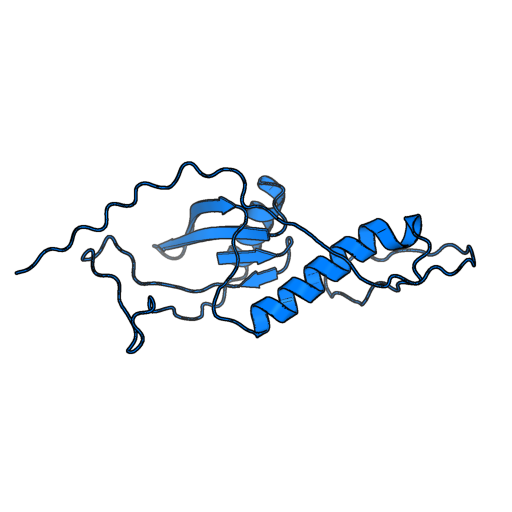 N 1
ATOM 1132 C CA . PRO A 1 146 ? -17.529 9.808 -7.620 1.00 49.81 146 PRO A CA 1
ATOM 1133 C C . PRO A 1 146 ? -18.365 9.204 -6.494 1.00 49.81 146 PRO A C 1
ATOM 1135 O O . PRO A 1 146 ? -19.590 9.175 -6.592 1.00 49.81 146 PRO A O 1
ATOM 1138 N N . LYS A 1 147 ? -17.722 8.671 -5.442 1.00 51.66 147 LYS A N 1
ATOM 1139 C CA . LYS A 1 147 ? -18.450 8.259 -4.233 1.00 51.66 147 LYS A CA 1
ATOM 1140 C C . LYS A 1 147 ? -19.190 9.519 -3.779 1.00 51.66 147 LYS A C 1
ATOM 1142 O O . LYS A 1 147 ? -18.534 10.447 -3.301 1.00 51.66 147 LYS A O 1
ATOM 1147 N N . GLN A 1 148 ? -20.513 9.572 -3.961 1.00 38.81 148 GLN A N 1
ATOM 1148 C CA . GLN A 1 148 ? -21.372 10.645 -3.459 1.00 38.81 148 GLN A CA 1
ATOM 1149 C C . GLN A 1 148 ? -21.384 10.568 -1.933 1.00 38.81 148 GLN A C 1
ATOM 1151 O O . GLN A 1 148 ? -22.299 10.053 -1.296 1.00 38.81 148 GLN A O 1
ATOM 1156 N N . LYS A 1 149 ? -20.288 11.012 -1.323 1.00 49.47 149 LYS A N 1
ATOM 1157 C CA . LYS A 1 149 ? -20.132 11.045 0.119 1.00 49.47 149 LYS A CA 1
ATOM 1158 C C . LYS A 1 149 ? -20.764 12.343 0.594 1.00 49.47 149 LYS A C 1
ATOM 1160 O O . LYS A 1 149 ? -20.092 13.370 0.658 1.00 49.47 149 LYS A O 1
ATOM 1165 N N . MET A 1 150 ? -22.060 12.285 0.886 1.00 45.03 150 MET A N 1
ATOM 1166 C CA . MET A 1 150 ? -22.780 13.379 1.530 1.00 45.03 150 MET A CA 1
ATOM 1167 C C . MET A 1 150 ? -22.034 13.765 2.814 1.00 45.03 150 MET A C 1
ATOM 1169 O O . MET A 1 150 ? -21.854 12.943 3.714 1.00 45.03 150 MET A O 1
ATOM 1173 N N . LYS A 1 151 ? -21.538 15.003 2.876 1.00 47.50 151 LYS A N 1
ATOM 1174 C CA . LYS A 1 151 ? -21.026 15.609 4.108 1.00 47.50 151 LYS A CA 1
ATOM 1175 C C . LYS A 1 151 ? -22.158 16.445 4.683 1.00 47.50 151 LYS A C 1
ATOM 1177 O O . LYS A 1 151 ? -22.379 17.560 4.226 1.00 47.50 151 LYS A O 1
ATOM 1182 N N . VAL A 1 152 ? -22.892 15.885 5.635 1.00 50.31 152 VAL A N 1
ATOM 1183 C CA . VAL A 1 152 ? -23.945 16.613 6.347 1.00 50.31 152 VAL A CA 1
ATOM 1184 C C . VAL A 1 152 ? -23.303 17.321 7.539 1.00 50.31 152 VAL A C 1
ATOM 1186 O O . VAL A 1 152 ? -22.590 16.693 8.321 1.00 50.31 152 VAL A O 1
ATOM 1189 N N . LEU A 1 153 ? -23.504 18.634 7.636 1.00 43.69 153 LEU A N 1
ATOM 1190 C CA . LEU A 1 153 ? -23.166 19.438 8.809 1.00 43.69 153 LEU A CA 1
ATOM 1191 C C . LEU A 1 153 ? -24.410 19.499 9.696 1.00 43.69 153 LEU A C 1
ATOM 1193 O O . LEU A 1 153 ? -25.430 20.036 9.276 1.00 43.69 153 LEU A O 1
ATOM 1197 N N . PHE A 1 154 ? -24.325 18.937 10.899 1.00 54.91 154 PHE A N 1
ATOM 1198 C CA . PHE A 1 154 ? -25.327 19.145 11.940 1.00 54.91 154 PHE A CA 1
ATOM 1199 C C . PHE A 1 154 ? -24.828 20.276 12.840 1.00 54.91 154 PHE A C 1
ATOM 1201 O O . PHE A 1 154 ? -23.808 20.114 13.511 1.00 54.91 154 PHE A O 1
ATOM 1208 N N . ASN A 1 155 ? -25.516 21.417 12.818 1.00 47.66 155 ASN A N 1
ATOM 1209 C CA . ASN A 1 155 ? -25.358 22.442 13.845 1.00 47.66 155 ASN A CA 1
ATOM 1210 C C . ASN A 1 155 ? -26.326 22.090 14.980 1.00 47.66 155 ASN A C 1
ATOM 1212 O O . ASN A 1 155 ? -27.525 21.965 14.727 1.00 47.66 155 ASN A O 1
ATOM 1216 N N . PHE A 1 156 ? -25.789 21.890 16.183 1.00 52.75 156 PHE A N 1
ATOM 1217 C CA . PHE A 1 156 ? -26.554 21.844 17.429 1.00 52.75 156 PHE A CA 1
ATOM 1218 C C . PHE A 1 156 ? -26.479 23.210 18.101 1.00 52.75 156 PHE A C 1
ATOM 1220 O O . PHE A 1 156 ? -25.389 23.825 18.015 1.00 52.75 156 PHE A O 1
#

Secondary structure (DSSP, 8-state):
-EEESSS-EE-EE---TTTTS---B-TTSPBP-EE-PPPHHHHHHHHHHHHHHT-SEEEEEEEEETTEEEEEEEEES---SS-HHHHHHHHHHHHHHHHHHHTTTTT--------TTPPP-------------------PPP-PPP----------

Organism: Toxocara canis (NCBI:txid6265)